Protein AF-X0VSD1-F1 (afdb_monomer_lite)

Secondary structure (DSSP, 8-state):
-PPP---EEEEETS-HHHHHHHHHHHHTTS-SEEEE-TTSTTHHHHHHHHHHTT--EEEEEE--SS-HHHHHHHHHTT-S-HHHHHHHHHHHHHHHHHTTPEEEEEEEGGGGGGSHHHHHHHHHHHHHHT---B--------TTHHHH-HHHHHHHHHHHHHTT-

Sequence (165 aa):
MSKKLIITADDYGLSEDANKSILECYLRGAVTDISLLAWGDAFEHAVRMAKENGINKIGVHLAVGGDYKSFFLKYFTGFVNTNELYADFKKQIYKVKKAGFKITHLDSHQHVHMVPGIFRMVVELMKEEGIKYVRFPLERLNFSEKLLNPIGWLRNILLSLTCRA

pLDDT: mean 89.02, std 13.44, range [42.16, 98.75]

Foldseek 3Di:
DDDDDAFEDEDCQQDLVSVVVRVVCCVVVVGVAYEQELPHPRNVVNLVVCVVVVNQEHAHAAEDDDDPLVVLVCVVVVNDDVVVSLVRSLVSVVSCVVSRHDYAEYAYDVRPCLQVVNVVSVVVSCVVVVHDYYDQDDDDQDPVCCVVPVSNNVVVVRSVVSVPD

Structure (mmCIF, N/CA/C/O backbone):
data_AF-X0VSD1-F1
#
_entry.id   AF-X0VSD1-F1
#
loop_
_atom_site.group_PDB
_atom_site.id
_atom_site.type_symbol
_atom_site.label_atom_id
_atom_site.label_alt_id
_atom_site.label_comp_id
_atom_site.label_asym_id
_atom_site.label_entity_id
_atom_site.label_seq_id
_atom_site.pdbx_PDB_ins_code
_atom_site.Cartn_x
_atom_site.Cartn_y
_atom_site.Cartn_z
_atom_site.occupancy
_atom_site.B_iso_or_equiv
_atom_site.auth_seq_id
_atom_site.auth_comp_id
_atom_site.auth_asym_id
_atom_site.auth_atom_id
_atom_site.pdbx_PDB_model_num
ATOM 1 N N . MET A 1 1 ? 8.032 -6.316 28.426 1.00 69.56 1 MET A N 1
ATOM 2 C CA . MET A 1 1 ? 7.337 -5.696 27.273 1.00 69.56 1 MET A CA 1
ATOM 3 C C . MET A 1 1 ? 6.337 -6.691 26.704 1.00 69.56 1 MET A C 1
ATOM 5 O O . MET A 1 1 ? 6.712 -7.847 26.543 1.00 69.56 1 MET A O 1
ATOM 9 N N . SER A 1 2 ? 5.095 -6.283 26.422 1.00 87.00 2 SER A N 1
ATOM 10 C CA . SER A 1 2 ? 4.149 -7.140 25.693 1.00 87.00 2 SER A CA 1
ATOM 11 C C . SER A 1 2 ? 4.535 -7.195 24.213 1.00 87.00 2 SER A C 1
ATOM 13 O O . SER A 1 2 ? 4.917 -6.182 23.623 1.00 87.00 2 SER A O 1
ATOM 15 N N . LYS A 1 3 ? 4.480 -8.386 23.611 1.00 89.25 3 LYS A N 1
ATOM 16 C CA . LYS A 1 3 ? 4.668 -8.541 22.165 1.00 89.25 3 LYS A CA 1
ATOM 17 C C . LYS A 1 3 ? 3.396 -8.070 21.458 1.00 89.25 3 LYS A C 1
ATOM 19 O O . LYS A 1 3 ? 2.300 -8.422 21.885 1.00 89.25 3 LYS A O 1
ATOM 24 N N . LYS A 1 4 ? 3.543 -7.278 20.396 1.00 91.75 4 LYS A N 1
ATOM 25 C CA . LYS A 1 4 ? 2.439 -6.869 19.516 1.00 91.75 4 LYS A CA 1
ATOM 26 C C . LYS A 1 4 ? 2.520 -7.677 18.227 1.00 91.75 4 LYS A C 1
ATOM 28 O O . LYS A 1 4 ? 3.604 -7.792 17.662 1.00 91.75 4 LYS A O 1
ATOM 33 N N . LEU A 1 5 ? 1.390 -8.215 17.785 1.00 93.25 5 LEU A N 1
ATOM 34 C CA . LEU A 1 5 ? 1.246 -8.886 16.497 1.00 93.25 5 LEU A CA 1
ATOM 35 C C . LEU A 1 5 ? 0.331 -8.032 15.621 1.00 93.25 5 LEU A C 1
ATOM 37 O O . LEU A 1 5 ? -0.748 -7.650 16.067 1.00 93.25 5 LEU A O 1
ATOM 41 N N . ILE A 1 6 ? 0.784 -7.727 14.407 1.00 94.62 6 ILE A N 1
ATOM 42 C CA . ILE A 1 6 ? -0.028 -7.104 13.363 1.00 94.62 6 ILE A CA 1
ATOM 43 C C . ILE A 1 6 ? -0.152 -8.139 12.250 1.00 94.62 6 ILE A C 1
ATOM 45 O O . ILE A 1 6 ? 0.860 -8.615 11.738 1.00 94.62 6 ILE A O 1
ATOM 49 N N . ILE A 1 7 ? -1.382 -8.508 11.920 1.00 96.81 7 ILE A N 1
ATOM 50 C CA . ILE A 1 7 ? -1.726 -9.372 10.796 1.00 96.81 7 ILE A CA 1
ATOM 51 C C . ILE A 1 7 ? -2.385 -8.474 9.757 1.00 96.81 7 ILE A C 1
ATOM 53 O O . ILE A 1 7 ? -3.446 -7.915 10.028 1.00 96.81 7 ILE A O 1
ATOM 57 N N . THR A 1 8 ? -1.756 -8.319 8.600 1.00 96.94 8 THR A N 1
ATOM 58 C CA . THR A 1 8 ? -2.257 -7.443 7.540 1.00 96.94 8 THR A CA 1
ATOM 59 C C . THR A 1 8 ? -2.754 -8.273 6.367 1.00 96.94 8 THR A C 1
ATOM 61 O O . THR A 1 8 ? -2.058 -9.195 5.942 1.00 96.94 8 THR A O 1
ATOM 64 N N . ALA A 1 9 ? -3.936 -7.946 5.845 1.00 97.88 9 ALA A N 1
ATOM 65 C CA . ALA A 1 9 ? -4.373 -8.449 4.547 1.00 97.88 9 ALA A CA 1
ATOM 66 C C . ALA A 1 9 ? -3.987 -7.466 3.432 1.00 97.88 9 ALA A C 1
ATOM 68 O O . ALA A 1 9 ? -4.317 -6.277 3.492 1.00 97.88 9 ALA A O 1
ATOM 69 N N . ASP A 1 10 ? -3.284 -7.988 2.432 1.00 97.38 10 ASP A N 1
ATOM 70 C CA . ASP A 1 10 ? -2.808 -7.246 1.266 1.00 97.38 10 ASP A CA 1
ATOM 71 C C . ASP A 1 10 ? -3.886 -7.242 0.160 1.00 97.38 10 ASP A C 1
ATOM 73 O O . ASP A 1 10 ? -4.898 -7.935 0.264 1.00 97.38 10 ASP A O 1
ATOM 77 N N . ASP A 1 11 ? -3.676 -6.455 -0.898 1.00 97.44 11 ASP A N 1
ATOM 78 C CA . ASP A 1 11 ? -4.546 -6.389 -2.085 1.00 97.44 11 ASP A CA 1
ATOM 79 C C . ASP A 1 11 ? -6.008 -5.939 -1.840 1.00 97.44 11 ASP A C 1
ATOM 81 O O . ASP A 1 11 ? -6.874 -6.105 -2.706 1.00 9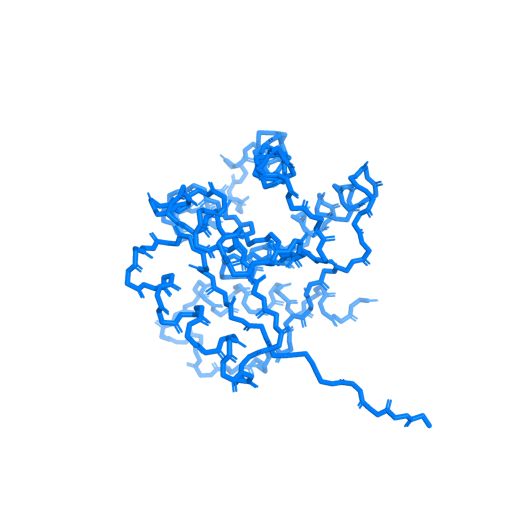7.44 11 ASP A O 1
ATOM 85 N N . TYR A 1 12 ? -6.305 -5.281 -0.711 1.00 98.50 12 TYR A N 1
ATOM 86 C CA . TYR A 1 12 ? -7.594 -4.605 -0.534 1.00 98.50 12 TYR A CA 1
ATOM 87 C C . TYR A 1 12 ? -7.728 -3.518 -1.607 1.00 98.50 12 TYR A C 1
ATOM 89 O O . TYR A 1 12 ? -6.865 -2.664 -1.734 1.00 98.50 12 TYR A O 1
ATOM 97 N N . GLY A 1 13 ? -8.780 -3.543 -2.415 1.00 98.25 13 GLY A N 1
ATOM 98 C CA . GLY A 1 13 ? -8.962 -2.696 -3.597 1.00 98.25 13 GLY A CA 1
ATOM 99 C C . GLY A 1 13 ? -8.768 -3.422 -4.929 1.00 98.25 13 GLY A C 1
ATOM 100 O O . GLY A 1 13 ? -9.164 -2.869 -5.950 1.00 98.25 13 GLY A O 1
ATOM 101 N N . LEU A 1 14 ? -8.221 -4.644 -4.947 1.00 97.31 14 LEU A N 1
ATOM 102 C CA . LEU A 1 14 ? -7.970 -5.401 -6.181 1.00 97.31 14 LEU A CA 1
ATOM 103 C C . LEU A 1 14 ? -9.260 -5.768 -6.929 1.00 97.31 14 LEU A C 1
ATOM 105 O O . LEU A 1 14 ? -9.393 -5.460 -8.108 1.00 97.31 14 LEU A O 1
ATOM 109 N N . SER A 1 15 ? -10.213 -6.402 -6.247 1.00 98.31 15 SER A N 1
ATOM 110 C CA . SER A 1 15 ? -11.514 -6.797 -6.799 1.00 98.31 15 SER A CA 1
ATOM 111 C C . SER A 1 15 ? -12.606 -6.675 -5.738 1.00 98.31 15 SER A C 1
ATOM 113 O O . SER A 1 15 ? -12.319 -6.632 -4.540 1.00 98.31 15 SER A O 1
ATOM 115 N N . GLU A 1 16 ? -13.875 -6.609 -6.145 1.00 98.62 16 GLU A N 1
ATOM 116 C CA . GLU A 1 16 ? -14.963 -6.486 -5.170 1.00 98.62 16 GLU A CA 1
ATOM 117 C C . GLU A 1 16 ? -15.056 -7.697 -4.240 1.00 98.62 16 GLU A C 1
ATOM 119 O O . GLU A 1 16 ? -15.319 -7.533 -3.049 1.00 98.62 16 GLU A O 1
ATOM 124 N N . ASP A 1 17 ? -14.797 -8.895 -4.760 1.00 98.50 17 ASP A N 1
ATOM 125 C CA . ASP A 1 17 ? -14.820 -10.123 -3.968 1.00 98.50 17 ASP A CA 1
ATOM 126 C C . ASP A 1 17 ? -13.654 -10.173 -2.979 1.00 98.50 17 ASP A C 1
ATOM 128 O O . ASP A 1 17 ? -13.869 -10.469 -1.804 1.00 98.50 17 ASP A O 1
ATOM 132 N N . ALA A 1 18 ? -12.448 -9.772 -3.406 1.00 98.19 18 ALA A N 1
ATOM 133 C CA . ALA A 1 18 ? -11.314 -9.624 -2.497 1.00 98.19 18 ALA A CA 1
ATOM 134 C C . ALA A 1 18 ? -11.630 -8.616 -1.383 1.00 98.19 18 ALA A C 1
ATOM 136 O O . ALA A 1 18 ? -11.389 -8.904 -0.212 1.00 98.19 18 ALA A O 1
ATOM 137 N N . ASN A 1 19 ? -12.245 -7.474 -1.715 1.00 98.75 19 ASN A N 1
ATOM 138 C CA . ASN A 1 19 ? -12.631 -6.472 -0.721 1.00 98.75 19 ASN A CA 1
ATOM 139 C C . ASN A 1 19 ? -13.603 -7.040 0.312 1.00 98.75 19 ASN A C 1
ATOM 141 O O . ASN A 1 19 ? -13.386 -6.862 1.509 1.00 98.75 19 ASN A O 1
ATOM 145 N N . LYS A 1 20 ? -14.654 -7.736 -0.140 1.00 98.75 20 LYS A N 1
ATOM 146 C CA . LYS A 1 20 ? -15.645 -8.359 0.749 1.00 98.75 20 LYS A CA 1
ATOM 147 C C . LYS A 1 20 ? -14.968 -9.341 1.700 1.00 98.75 20 LYS A C 1
ATOM 149 O O . LYS A 1 20 ? -15.151 -9.233 2.907 1.00 98.75 20 LYS A O 1
ATOM 154 N N . SER A 1 21 ? -14.141 -10.248 1.180 1.00 98.44 21 SER A N 1
ATOM 155 C CA . SER A 1 21 ? -13.461 -11.259 1.996 1.00 98.44 21 SER A CA 1
ATOM 156 C C . SER A 1 21 ? -12.447 -10.661 2.972 1.00 98.44 21 SER A C 1
ATOM 158 O O . SER A 1 21 ? -12.411 -11.054 4.136 1.00 98.44 21 SER A O 1
ATOM 160 N N . ILE A 1 22 ? -11.635 -9.699 2.531 1.00 98.69 22 ILE A N 1
ATOM 161 C CA . ILE A 1 22 ? -10.651 -9.032 3.391 1.00 98.69 22 ILE A CA 1
ATOM 162 C C . ILE A 1 22 ? -11.352 -8.256 4.505 1.00 98.69 22 ILE A C 1
ATOM 164 O O . ILE A 1 22 ? -10.951 -8.353 5.666 1.00 98.69 22 ILE A O 1
ATOM 168 N N . LEU A 1 23 ? -12.412 -7.517 4.172 1.00 98.50 23 LEU A N 1
ATOM 169 C CA . LEU A 1 23 ? -13.151 -6.750 5.164 1.00 98.50 23 LEU A CA 1
ATOM 170 C C . LEU A 1 23 ? -13.861 -7.663 6.165 1.00 98.50 23 LEU A C 1
ATOM 172 O O . LEU A 1 23 ? -13.792 -7.402 7.360 1.00 98.50 23 LEU A O 1
ATOM 176 N N . GLU A 1 24 ? -14.466 -8.760 5.710 1.00 98.50 24 GLU A N 1
ATOM 177 C CA . GLU A 1 24 ? -15.042 -9.790 6.582 1.00 98.50 24 GLU A CA 1
ATOM 178 C C . GLU A 1 24 ? -13.997 -10.305 7.590 1.00 98.50 24 GLU A C 1
ATOM 180 O O . GLU A 1 24 ? -14.246 -10.338 8.797 1.00 98.50 24 GLU A O 1
ATOM 185 N N . CYS A 1 25 ? -12.794 -10.650 7.116 1.00 98.44 25 CYS A N 1
ATOM 186 C CA . CYS A 1 25 ? -11.685 -11.088 7.966 1.00 98.44 25 CYS A CA 1
ATOM 187 C C . CYS A 1 25 ? -11.246 -10.009 8.965 1.00 98.44 25 CYS A C 1
ATOM 189 O O . CYS A 1 25 ? -10.954 -10.332 10.119 1.00 98.44 25 CYS A O 1
ATOM 191 N N . TYR A 1 26 ? -11.201 -8.743 8.542 1.00 98.38 26 TYR A N 1
ATOM 192 C CA . TYR A 1 26 ? -10.841 -7.613 9.399 1.00 98.38 26 TYR A CA 1
ATOM 193 C C . TYR A 1 26 ? -11.886 -7.388 10.498 1.00 98.38 26 TYR A C 1
ATOM 195 O O . TYR A 1 26 ? -11.546 -7.319 11.677 1.00 98.38 26 TYR A O 1
ATOM 203 N N . LEU A 1 27 ? -13.171 -7.354 10.134 1.00 97.75 27 LEU A N 1
ATOM 204 C CA . LEU A 1 27 ? -14.280 -7.142 11.069 1.00 97.75 27 LEU A CA 1
ATOM 205 C C . LEU A 1 27 ? -14.423 -8.287 12.077 1.00 97.75 27 LEU A C 1
ATOM 207 O O . LEU A 1 27 ? -14.792 -8.056 13.227 1.00 97.75 27 LEU A O 1
ATOM 211 N N . ARG A 1 28 ? -14.085 -9.518 11.676 1.00 98.00 28 ARG A N 1
ATOM 212 C CA . ARG A 1 28 ? -14.041 -10.689 12.568 1.00 98.00 28 ARG A CA 1
ATOM 213 C C . ARG A 1 28 ? -12.756 -10.784 13.399 1.00 98.00 28 ARG A C 1
ATOM 215 O O . ARG A 1 28 ? -12.636 -11.698 14.211 1.00 98.00 28 ARG A O 1
ATOM 222 N N . GLY A 1 29 ? -11.795 -9.881 13.199 1.00 97.19 29 GLY A N 1
ATOM 223 C CA . GLY A 1 29 ? -10.525 -9.855 13.928 1.00 97.19 29 GLY A CA 1
ATOM 224 C C . GLY A 1 29 ? -9.526 -10.948 13.531 1.00 97.19 29 GLY A C 1
ATOM 225 O O . GLY A 1 29 ? -8.555 -11.166 14.253 1.00 97.19 29 GLY A O 1
ATOM 226 N N . ALA A 1 30 ? -9.738 -11.635 12.403 1.00 97.69 30 ALA A N 1
ATOM 227 C CA . ALA A 1 30 ? -8.779 -12.605 11.867 1.00 97.69 30 ALA A CA 1
ATOM 228 C C . ALA A 1 30 ? -7.522 -11.913 11.311 1.00 97.69 30 ALA A C 1
ATOM 230 O O . ALA A 1 30 ? -6.419 -12.454 11.396 1.00 97.69 30 ALA A O 1
ATOM 231 N N . VAL A 1 31 ? -7.691 -10.697 10.783 1.00 97.88 31 VAL A N 1
ATOM 232 C CA . VAL A 1 31 ? -6.603 -9.759 10.485 1.00 97.88 31 VAL A CA 1
ATOM 233 C C . VAL A 1 31 ? -6.801 -8.480 11.295 1.00 97.88 31 VAL A C 1
ATOM 235 O O . VAL A 1 31 ? -7.919 -8.131 11.659 1.00 97.88 31 VAL A O 1
ATOM 238 N N . THR A 1 32 ? -5.710 -7.790 11.609 1.00 96.69 32 THR A N 1
ATOM 239 C CA . THR A 1 32 ? -5.706 -6.594 12.466 1.00 96.69 32 THR A CA 1
ATOM 240 C C . THR A 1 32 ? -5.439 -5.301 11.697 1.00 96.69 32 THR A C 1
ATOM 242 O O . THR A 1 32 ? -5.590 -4.220 12.259 1.00 96.69 32 THR A O 1
ATOM 245 N N . ASP A 1 33 ? -4.982 -5.400 10.447 1.00 97.75 33 ASP A N 1
ATOM 246 C CA . ASP A 1 33 ? -4.741 -4.269 9.548 1.00 97.75 33 ASP A CA 1
ATOM 247 C C . ASP A 1 33 ? -5.019 -4.672 8.089 1.00 97.75 33 ASP A C 1
ATOM 249 O O . ASP A 1 33 ? -5.143 -5.859 7.772 1.00 97.75 33 ASP A O 1
ATOM 253 N N . ILE A 1 34 ? -5.125 -3.685 7.202 1.00 98.25 34 ILE A N 1
ATOM 254 C CA . ILE A 1 34 ? -5.361 -3.886 5.765 1.00 98.25 34 ILE A CA 1
ATOM 255 C C . ILE A 1 34 ? -4.542 -2.891 4.935 1.00 98.25 34 ILE A C 1
ATOM 257 O O . ILE A 1 34 ? -4.393 -1.730 5.330 1.00 98.25 34 ILE A O 1
ATOM 261 N N . SER A 1 35 ? -4.049 -3.325 3.774 1.00 98.44 35 SER A N 1
ATOM 262 C CA . SER A 1 35 ? -3.286 -2.483 2.840 1.00 98.44 35 SER A CA 1
ATOM 263 C C . SER A 1 35 ? -4.066 -2.249 1.548 1.00 98.44 35 SER A C 1
ATOM 265 O O . SER A 1 35 ? -4.396 -3.189 0.828 1.00 98.44 35 SER A O 1
ATOM 267 N N . LEU A 1 36 ? -4.368 -0.979 1.260 1.00 98.69 36 LEU A N 1
ATOM 268 C CA . LEU A 1 36 ? -5.186 -0.550 0.127 1.00 98.69 36 LEU A CA 1
ATOM 269 C C . LEU A 1 36 ? -4.336 -0.346 -1.132 1.00 98.69 36 LEU A C 1
ATOM 271 O O . LEU A 1 36 ? -3.423 0.483 -1.163 1.00 98.69 36 LEU A O 1
ATOM 275 N N . LEU A 1 37 ? -4.692 -1.065 -2.189 1.00 98.00 37 LEU A N 1
ATOM 276 C CA . LEU A 1 37 ? -4.149 -0.977 -3.533 1.00 98.00 37 LEU A CA 1
ATOM 277 C C . LEU A 1 37 ? -4.816 0.184 -4.283 1.00 98.00 37 LEU A C 1
ATOM 279 O O . LEU A 1 37 ? -5.934 0.071 -4.785 1.00 98.00 37 LEU A O 1
ATOM 283 N N . ALA A 1 38 ? -4.116 1.317 -4.384 1.00 97.56 38 ALA A N 1
ATOM 284 C CA . ALA A 1 38 ? -4.640 2.548 -4.994 1.00 97.56 38 ALA A CA 1
ATOM 285 C C . ALA A 1 38 ? -5.070 2.382 -6.465 1.00 97.56 38 ALA A C 1
ATOM 287 O O . ALA A 1 38 ? -5.894 3.144 -6.984 1.00 97.56 38 ALA A O 1
ATOM 288 N N . TRP A 1 39 ? -4.474 1.409 -7.142 1.00 94.38 39 TRP A N 1
ATOM 289 C CA . TRP A 1 39 ? -4.664 1.109 -8.557 1.00 94.38 39 TRP A CA 1
ATOM 290 C C . TRP A 1 39 ? -5.546 -0.098 -8.836 1.00 94.38 39 TRP A C 1
ATOM 292 O O . TRP A 1 39 ? -5.752 -0.417 -10.000 1.00 94.38 39 TRP A O 1
ATOM 302 N N . GLY A 1 40 ? -6.060 -0.758 -7.802 1.00 94.81 40 GLY A N 1
ATOM 303 C CA . GLY A 1 40 ? -6.946 -1.891 -8.007 1.00 94.81 40 GLY A CA 1
ATOM 304 C C . GLY A 1 40 ? -8.270 -1.460 -8.641 1.00 94.81 40 GLY A C 1
ATOM 305 O O . GLY A 1 40 ? -8.777 -0.364 -8.367 1.00 94.81 40 GLY A O 1
ATOM 306 N N . ASP A 1 41 ? -8.835 -2.335 -9.472 1.00 97.25 41 ASP A N 1
ATOM 307 C CA . ASP A 1 41 ? -10.075 -2.077 -10.215 1.00 97.25 41 ASP A CA 1
ATOM 308 C C . ASP A 1 41 ? -11.258 -1.791 -9.277 1.00 97.25 41 ASP A C 1
ATOM 310 O O . ASP A 1 41 ? -12.169 -1.031 -9.607 1.00 97.25 41 ASP A O 1
ATOM 314 N N . ALA A 1 42 ? -11.215 -2.337 -8.060 1.00 98.38 42 ALA A N 1
ATOM 315 C CA . ALA A 1 42 ? -12.225 -2.151 -7.028 1.00 98.38 42 ALA A CA 1
ATOM 316 C C . ALA A 1 42 ? -11.822 -1.131 -5.946 1.00 98.38 42 ALA A C 1
ATOM 318 O O . ALA A 1 42 ? -12.349 -1.186 -4.830 1.00 98.38 42 ALA A O 1
ATOM 319 N N . PHE A 1 43 ? -10.919 -0.187 -6.239 1.00 98.69 43 PHE A N 1
ATOM 320 C CA . PHE A 1 43 ? -10.495 0.846 -5.283 1.00 98.69 43 PHE A CA 1
ATOM 321 C C . PHE A 1 43 ? -11.681 1.636 -4.704 1.00 98.69 43 PHE A C 1
ATOM 323 O O . PHE A 1 43 ? -11.806 1.768 -3.489 1.00 98.69 43 PHE A O 1
ATOM 330 N N . GLU A 1 44 ? -12.589 2.129 -5.551 1.00 98.69 44 GLU A N 1
ATOM 331 C CA . GLU A 1 44 ? -13.737 2.925 -5.086 1.00 98.69 44 GLU A CA 1
ATOM 332 C C . GLU A 1 44 ? -14.700 2.090 -4.230 1.00 98.69 44 GLU A C 1
ATOM 334 O O . GLU A 1 44 ? -15.232 2.570 -3.228 1.00 98.69 44 GLU A O 1
ATOM 339 N N . HIS A 1 45 ? -14.885 0.815 -4.581 1.00 98.75 45 HIS A N 1
ATOM 340 C CA . HIS A 1 45 ? -15.656 -0.129 -3.776 1.00 98.75 45 HIS A CA 1
ATOM 341 C C . HIS A 1 45 ? -15.003 -0.347 -2.397 1.00 98.75 45 HIS A C 1
ATOM 343 O O . HIS A 1 45 ? -15.683 -0.238 -1.379 1.00 98.75 45 HIS A O 1
ATOM 349 N N . ALA A 1 46 ? -13.680 -0.548 -2.343 1.00 98.75 46 ALA A N 1
ATOM 350 C CA . ALA A 1 46 ? -12.917 -0.671 -1.095 1.00 98.75 46 ALA A CA 1
ATOM 351 C C . ALA A 1 46 ? -13.051 0.569 -0.198 1.00 98.75 46 ALA A C 1
ATOM 353 O O . ALA A 1 46 ? -13.250 0.442 1.013 1.00 98.75 46 ALA A O 1
ATOM 354 N N . VAL A 1 47 ? -12.967 1.767 -0.789 1.00 98.75 47 VAL A N 1
ATOM 355 C CA . VAL A 1 47 ? -13.102 3.044 -0.073 1.00 98.75 47 VAL A CA 1
ATOM 356 C C . VAL A 1 47 ? -14.486 3.166 0.564 1.00 98.75 47 VAL A C 1
ATOM 358 O O . VAL A 1 47 ? -14.574 3.523 1.741 1.00 98.75 47 VAL A O 1
ATOM 361 N N . ARG A 1 48 ? -15.558 2.870 -0.188 1.00 98.75 48 ARG A N 1
ATOM 362 C CA . ARG A 1 48 ? -16.937 2.912 0.330 1.00 98.75 48 ARG A CA 1
ATOM 363 C C . ARG A 1 48 ? -17.116 1.955 1.502 1.00 98.75 48 ARG A C 1
ATOM 365 O O . ARG A 1 48 ? -17.461 2.409 2.590 1.00 98.75 48 ARG A O 1
ATOM 372 N N . MET A 1 49 ? -16.777 0.678 1.316 1.00 98.62 49 MET A N 1
ATOM 373 C CA . MET A 1 49 ? -16.952 -0.334 2.359 1.00 98.62 49 MET A CA 1
ATOM 374 C C . MET A 1 49 ? -16.156 -0.010 3.631 1.00 98.62 49 MET A C 1
ATOM 376 O O . MET A 1 49 ? -16.662 -0.169 4.742 1.00 98.62 49 MET A O 1
ATOM 380 N N . ALA A 1 50 ? -14.920 0.480 3.488 1.00 98.50 50 ALA A N 1
ATOM 381 C CA . ALA A 1 50 ? -14.096 0.864 4.632 1.00 98.50 50 ALA A CA 1
ATOM 382 C C . ALA A 1 50 ? -14.742 2.011 5.428 1.00 98.50 50 ALA A C 1
ATOM 384 O O . ALA A 1 50 ? -14.813 1.947 6.655 1.00 98.50 50 ALA A O 1
ATOM 385 N N . LYS A 1 51 ? -15.274 3.031 4.742 1.00 98.31 51 LYS A N 1
ATOM 386 C CA . LYS A 1 51 ? -15.960 4.162 5.386 1.00 98.31 51 LYS A CA 1
ATOM 387 C C . LYS A 1 51 ? -17.261 3.755 6.068 1.00 98.31 51 LYS A C 1
ATOM 389 O O . LYS A 1 51 ? -17.498 4.180 7.195 1.00 98.31 51 LYS A O 1
ATOM 394 N N . GLU A 1 52 ? -18.072 2.929 5.412 1.00 98.44 52 GLU A N 1
ATOM 395 C CA . GLU A 1 52 ? -19.328 2.399 5.965 1.00 98.44 52 GLU A CA 1
ATOM 396 C C . GLU A 1 52 ? -19.099 1.610 7.260 1.00 98.44 52 GLU A C 1
ATOM 398 O O . GLU A 1 52 ? -19.949 1.611 8.145 1.00 98.44 52 GLU A O 1
ATOM 403 N N . ASN A 1 53 ? -17.915 1.011 7.410 1.00 98.19 53 ASN A N 1
ATOM 404 C CA . ASN A 1 53 ? -17.510 0.264 8.598 1.00 98.19 53 ASN A CA 1
ATOM 405 C C . ASN A 1 53 ? -16.606 1.067 9.555 1.00 98.19 53 ASN A C 1
ATOM 407 O O . ASN A 1 53 ? -15.953 0.496 10.427 1.00 98.19 53 ASN A O 1
ATOM 411 N N . GLY A 1 54 ? -16.540 2.395 9.406 1.00 97.81 54 GLY A N 1
ATOM 412 C CA . GLY A 1 54 ? -15.812 3.278 10.325 1.00 97.81 54 GLY A CA 1
ATOM 413 C C . GLY A 1 54 ? -14.283 3.153 10.280 1.00 97.81 54 GLY A C 1
ATOM 414 O O . GLY A 1 54 ? -13.595 3.676 11.161 1.00 97.81 54 GLY A O 1
ATOM 415 N N . ILE A 1 55 ? -13.724 2.495 9.262 1.00 98.06 55 ILE A N 1
ATOM 416 C CA . ILE A 1 55 ? -12.278 2.364 9.079 1.00 98.06 55 ILE A CA 1
ATOM 417 C C . ILE A 1 55 ? -11.729 3.695 8.563 1.00 98.06 55 ILE A C 1
ATOM 419 O O . ILE A 1 55 ? -12.104 4.180 7.499 1.00 98.06 55 ILE A O 1
ATOM 423 N N . ASN A 1 56 ? -10.806 4.293 9.318 1.00 97.19 56 ASN A N 1
ATOM 424 C CA . ASN A 1 56 ? -10.165 5.570 8.977 1.00 97.19 56 ASN A CA 1
ATOM 425 C C . ASN A 1 56 ? -8.630 5.490 8.907 1.00 97.19 56 ASN A C 1
ATOM 427 O O . ASN A 1 56 ? -7.964 6.498 8.658 1.00 97.19 56 ASN A O 1
ATOM 431 N N . LYS A 1 57 ? -8.071 4.297 9.126 1.00 97.94 57 LYS A N 1
ATOM 432 C CA . LYS A 1 57 ? -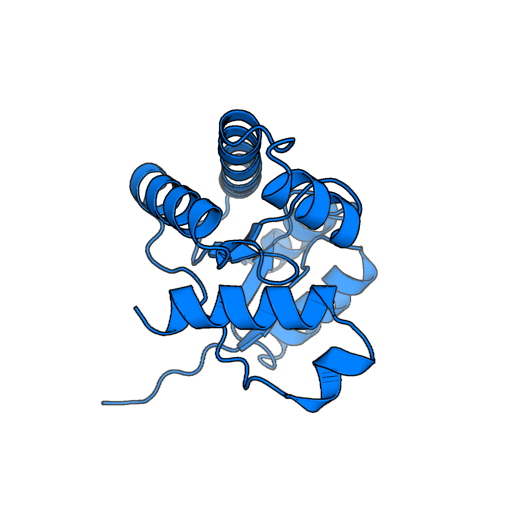6.639 3.993 9.117 1.00 97.94 57 LYS A CA 1
ATOM 433 C C . LYS A 1 57 ? -6.394 2.775 8.237 1.00 97.94 57 LYS A C 1
ATOM 435 O O . LYS A 1 57 ? -7.096 1.787 8.404 1.00 97.94 57 LYS A O 1
ATOM 440 N N . ILE A 1 58 ? -5.437 2.870 7.319 1.00 98.31 58 ILE A N 1
ATOM 441 C CA . ILE A 1 58 ? -5.182 1.849 6.292 1.00 98.31 58 ILE A CA 1
ATOM 442 C C . ILE A 1 58 ? -3.715 1.935 5.837 1.00 98.31 58 ILE A C 1
ATOM 444 O O . ILE A 1 58 ? -3.132 3.025 5.843 1.00 98.31 58 ILE A O 1
ATOM 448 N N . GLY A 1 59 ? -3.110 0.815 5.447 1.00 98.50 59 GLY A N 1
ATOM 449 C CA . GLY A 1 59 ? -1.816 0.788 4.757 1.00 98.50 59 GLY A CA 1
ATOM 450 C C . GLY A 1 59 ? -1.946 1.151 3.276 1.00 98.50 59 GLY A C 1
ATOM 451 O O . GLY A 1 59 ? -3.026 1.045 2.703 1.00 98.50 59 GLY A O 1
ATOM 452 N N . VAL A 1 60 ? -0.862 1.566 2.622 1.00 98.69 60 VAL A N 1
ATOM 453 C CA . VAL A 1 60 ? -0.841 1.698 1.153 1.00 98.69 60 VAL A CA 1
ATOM 454 C C . VAL A 1 60 ? -0.056 0.541 0.559 1.00 98.69 60 VAL A C 1
ATOM 456 O O . VAL A 1 60 ? 1.147 0.437 0.803 1.00 98.69 60 VAL A O 1
ATOM 459 N N . HIS A 1 61 ? -0.742 -0.262 -0.256 1.00 98.31 61 HIS A N 1
ATOM 460 C CA . HIS A 1 61 ? -0.145 -1.341 -1.032 1.00 98.31 61 HIS A CA 1
ATOM 461 C C . HIS A 1 61 ? 0.342 -0.794 -2.368 1.00 98.31 61 HIS A C 1
ATOM 463 O O . HIS A 1 61 ? -0.413 -0.728 -3.337 1.00 98.31 61 HIS A O 1
ATOM 469 N N . LEU A 1 62 ? 1.591 -0.325 -2.407 1.00 97.81 62 LEU A N 1
ATOM 470 C CA . LEU A 1 62 ? 2.180 0.227 -3.626 1.00 97.81 62 LEU A CA 1
ATOM 471 C C . LEU A 1 62 ? 2.247 -0.844 -4.718 1.00 97.81 62 LEU A C 1
ATOM 473 O O . LEU A 1 62 ? 2.568 -2.000 -4.451 1.00 97.81 62 LEU A O 1
ATOM 477 N N . ALA A 1 63 ? 2.007 -0.461 -5.963 1.00 95.19 63 ALA A N 1
ATOM 478 C CA . ALA A 1 63 ? 2.144 -1.361 -7.101 1.00 95.19 63 ALA A CA 1
ATOM 479 C C . ALA A 1 63 ? 2.905 -0.704 -8.245 1.00 95.19 63 ALA A C 1
ATOM 481 O O . ALA A 1 63 ? 2.995 0.516 -8.339 1.00 95.19 63 ALA A O 1
ATOM 482 N N . VAL A 1 64 ? 3.462 -1.537 -9.118 1.00 93.00 64 VAL A N 1
ATOM 483 C CA . VAL A 1 64 ? 4.118 -1.105 -10.353 1.00 93.00 64 VAL A CA 1
ATOM 484 C C . VAL A 1 64 ? 3.258 -1.489 -11.545 1.00 93.00 64 VAL A C 1
ATOM 486 O O . VAL A 1 64 ? 2.521 -2.470 -11.497 1.00 93.00 64 VAL A O 1
ATOM 489 N N . GLY A 1 65 ? 3.332 -0.699 -12.613 1.00 85.44 65 GLY A N 1
ATOM 490 C CA . GLY A 1 65 ? 2.540 -0.942 -13.812 1.00 85.44 65 GLY A CA 1
ATOM 491 C C . GLY A 1 65 ? 3.031 -2.153 -14.609 1.00 85.44 65 GLY A C 1
ATOM 492 O O . GLY A 1 65 ? 4.234 -2.337 -14.807 1.00 85.44 65 GLY A O 1
ATOM 493 N N . GLY A 1 66 ? 2.079 -2.916 -15.148 1.00 81.88 66 GLY A N 1
ATOM 494 C CA . GLY A 1 66 ? 2.335 -4.054 -16.030 1.00 81.88 66 GLY A CA 1
ATOM 495 C C . GLY A 1 66 ? 2.729 -5.339 -15.300 1.00 81.88 66 GLY A C 1
ATOM 496 O O . GLY A 1 66 ? 2.667 -5.437 -14.079 1.00 81.88 66 GLY A O 1
ATOM 497 N N . ASP A 1 67 ? 3.124 -6.350 -16.077 1.00 82.56 67 ASP A N 1
ATOM 498 C CA . ASP A 1 67 ? 3.597 -7.617 -15.522 1.00 82.56 67 ASP A CA 1
ATOM 499 C C . ASP A 1 67 ? 4.903 -7.431 -14.732 1.00 82.56 67 ASP A C 1
ATOM 501 O O . ASP A 1 67 ? 5.849 -6.773 -15.178 1.00 82.56 67 ASP A O 1
ATOM 505 N N . TYR A 1 68 ? 4.967 -8.083 -13.574 1.00 80.44 68 TYR A N 1
ATOM 506 C CA . TYR A 1 68 ? 6.094 -8.035 -12.651 1.00 80.44 68 TYR A CA 1
ATOM 507 C C . TYR A 1 68 ? 7.425 -8.442 -13.291 1.00 80.44 68 TYR A C 1
ATOM 509 O O . TYR A 1 68 ? 8.448 -7.792 -13.061 1.00 80.44 68 TYR A O 1
ATOM 517 N N . LYS A 1 69 ? 7.447 -9.502 -14.110 1.00 81.50 69 LYS A N 1
ATOM 518 C CA . LYS A 1 69 ? 8.695 -9.966 -14.738 1.00 81.50 69 LYS A CA 1
ATOM 519 C C . LYS A 1 69 ? 9.185 -8.929 -15.741 1.00 81.50 69 LYS A C 1
ATOM 521 O O . LYS A 1 69 ? 10.376 -8.621 -15.765 1.00 81.50 69 LYS A O 1
ATOM 526 N N . SER A 1 70 ? 8.263 -8.355 -16.514 1.00 85.44 70 SER A N 1
ATOM 527 C CA . SER A 1 70 ? 8.550 -7.234 -17.414 1.00 85.44 70 SER A CA 1
ATOM 528 C C . SER A 1 70 ? 9.097 -6.021 -16.652 1.00 85.44 70 SER A C 1
ATOM 530 O O . SER A 1 70 ? 10.104 -5.450 -17.073 1.00 85.44 70 SER A O 1
ATOM 532 N N . PHE A 1 71 ? 8.491 -5.645 -15.519 1.00 87.81 71 PHE A N 1
ATOM 533 C CA . PHE A 1 71 ? 8.985 -4.540 -14.694 1.00 87.81 71 PHE A CA 1
ATOM 534 C C . PHE A 1 71 ? 10.421 -4.786 -14.214 1.00 87.81 71 PHE A C 1
ATOM 536 O O . PHE A 1 71 ? 11.284 -3.935 -14.422 1.00 87.81 71 PHE A O 1
ATOM 543 N N . PHE A 1 72 ? 10.708 -5.958 -13.638 1.00 84.12 72 PHE A N 1
ATOM 544 C CA . PHE A 1 72 ? 12.052 -6.274 -13.142 1.00 84.12 72 PHE A CA 1
ATOM 545 C C . PHE A 1 72 ? 13.094 -6.289 -14.255 1.00 84.12 72 PHE A C 1
ATOM 547 O O . PHE A 1 72 ? 14.187 -5.750 -14.076 1.00 84.12 72 PHE A O 1
ATOM 554 N N . LEU A 1 73 ? 12.756 -6.860 -15.415 1.00 85.12 73 LEU A N 1
ATOM 555 C CA . LEU A 1 73 ? 13.659 -6.871 -16.559 1.00 85.12 73 LEU A CA 1
ATOM 556 C C . LEU A 1 73 ? 14.007 -5.444 -16.986 1.00 85.12 73 LEU A C 1
ATOM 558 O O . LEU A 1 73 ? 15.189 -5.122 -17.090 1.00 85.12 73 LEU A O 1
ATOM 562 N N . LYS A 1 74 ? 13.001 -4.577 -17.162 1.00 86.62 74 LYS A N 1
ATOM 563 C CA . LYS A 1 74 ? 13.197 -3.158 -17.503 1.00 86.62 74 LYS A CA 1
ATOM 564 C C . LYS A 1 74 ? 13.989 -2.416 -16.430 1.00 86.62 74 LYS A C 1
ATOM 566 O O . LYS A 1 74 ? 14.842 -1.601 -16.762 1.00 86.62 74 LYS A O 1
ATOM 571 N N . TYR A 1 75 ? 13.738 -2.708 -15.155 1.00 87.00 75 TYR A N 1
ATOM 572 C CA . TYR A 1 75 ? 14.415 -2.053 -14.041 1.00 87.00 75 TYR A CA 1
ATOM 573 C C . TYR A 1 75 ? 15.920 -2.342 -14.054 1.00 87.00 75 TYR A C 1
ATOM 575 O O . TYR A 1 75 ? 16.721 -1.413 -13.999 1.00 87.00 75 TYR A O 1
ATOM 583 N N . PHE A 1 76 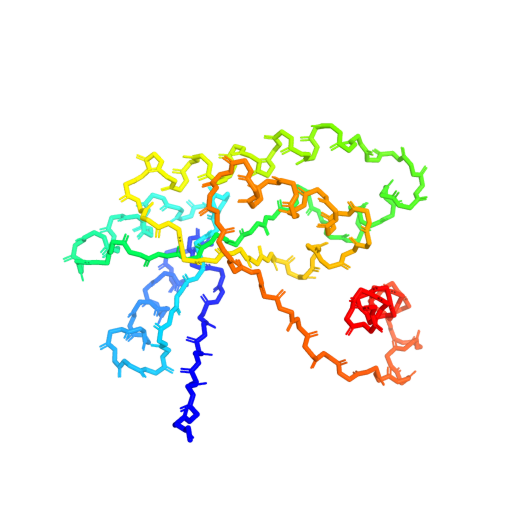? 16.328 -3.607 -14.212 1.00 82.50 76 PHE A N 1
ATOM 584 C CA . PHE A 1 76 ? 17.757 -3.954 -14.271 1.00 82.50 76 PHE A CA 1
ATOM 585 C C . PHE A 1 76 ? 18.448 -3.520 -15.550 1.00 82.50 76 PHE A C 1
ATOM 587 O O . PHE A 1 76 ? 19.647 -3.263 -15.540 1.00 82.50 76 PHE A O 1
ATOM 594 N N . THR A 1 77 ? 17.707 -3.452 -16.649 1.00 87.19 77 THR A N 1
ATOM 595 C CA . THR A 1 77 ? 18.249 -2.999 -17.931 1.00 87.19 77 THR A CA 1
ATOM 596 C C . THR A 1 77 ? 18.269 -1.470 -18.050 1.00 87.19 77 THR A C 1
ATOM 598 O O . THR A 1 77 ? 18.694 -0.954 -19.077 1.00 87.19 77 THR A O 1
ATOM 601 N N . GLY A 1 78 ? 17.858 -0.735 -17.005 1.00 85.50 78 GLY A N 1
ATOM 602 C CA . GLY A 1 78 ? 17.882 0.732 -16.973 1.00 85.50 78 GLY A CA 1
ATOM 603 C C . GLY A 1 78 ? 16.744 1.403 -17.749 1.00 85.50 78 GLY A C 1
ATOM 604 O O . GLY A 1 78 ? 16.753 2.618 -17.913 1.00 85.50 78 GLY A O 1
ATOM 605 N N . PHE A 1 79 ? 15.748 0.639 -18.204 1.00 86.06 79 PHE A N 1
ATOM 606 C CA . PHE A 1 79 ? 14.582 1.140 -18.941 1.00 86.06 79 PHE A CA 1
ATOM 607 C C . PHE A 1 79 ? 13.400 1.525 -18.037 1.00 86.06 79 PHE A C 1
ATOM 609 O O . PHE A 1 79 ? 12.323 1.843 -18.540 1.00 86.06 79 PHE A O 1
ATOM 616 N N . VAL A 1 80 ? 13.562 1.493 -16.710 1.00 86.19 80 VAL A N 1
ATOM 617 C CA . VAL A 1 80 ? 12.597 2.102 -15.783 1.00 86.19 80 VAL A CA 1
ATOM 618 C C . VAL A 1 80 ? 13.061 3.510 -15.447 1.00 86.19 80 VAL A C 1
ATOM 620 O O . VAL A 1 80 ? 14.106 3.697 -14.827 1.00 86.19 80 VAL A O 1
ATOM 623 N N . ASN A 1 81 ? 12.248 4.498 -15.813 1.00 89.62 81 ASN A N 1
ATOM 624 C CA . ASN A 1 81 ? 12.444 5.868 -15.370 1.00 89.62 81 ASN A CA 1
ATOM 625 C C . ASN A 1 81 ? 12.093 5.972 -13.876 1.00 89.62 81 ASN A C 1
ATOM 627 O O . ASN A 1 81 ? 10.929 5.910 -13.480 1.00 89.62 81 ASN A O 1
ATOM 631 N N . THR A 1 82 ? 13.112 6.126 -13.033 1.00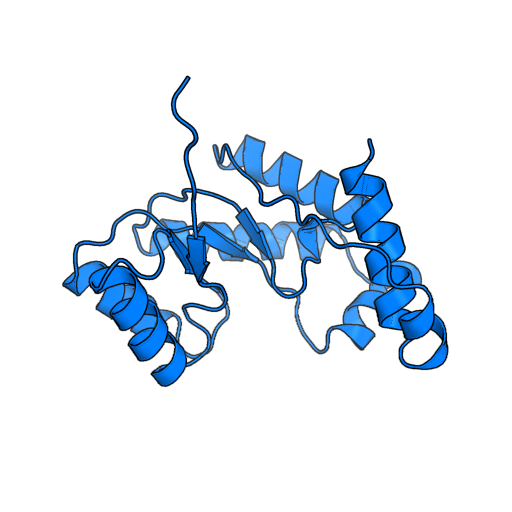 89.75 82 THR A N 1
ATOM 632 C CA . THR A 1 82 ? 12.956 6.187 -11.574 1.00 89.75 82 THR A CA 1
ATOM 633 C C . THR A 1 82 ? 12.179 7.415 -11.110 1.00 89.75 82 THR A C 1
ATOM 635 O O . THR A 1 82 ? 11.477 7.337 -10.108 1.00 89.75 82 THR A O 1
ATOM 638 N N . ASN A 1 83 ? 12.247 8.530 -11.845 1.00 92.75 83 ASN A N 1
ATOM 639 C CA . ASN A 1 83 ? 11.499 9.744 -11.509 1.00 92.75 83 ASN A CA 1
ATOM 640 C C . ASN A 1 83 ? 10.002 9.559 -11.775 1.00 92.75 83 ASN A C 1
ATOM 642 O O . ASN A 1 83 ? 9.171 10.003 -10.985 1.00 92.75 83 ASN A O 1
ATOM 646 N N . GLU A 1 84 ? 9.656 8.870 -12.865 1.00 94.00 84 GLU A N 1
ATOM 647 C CA . GLU A 1 84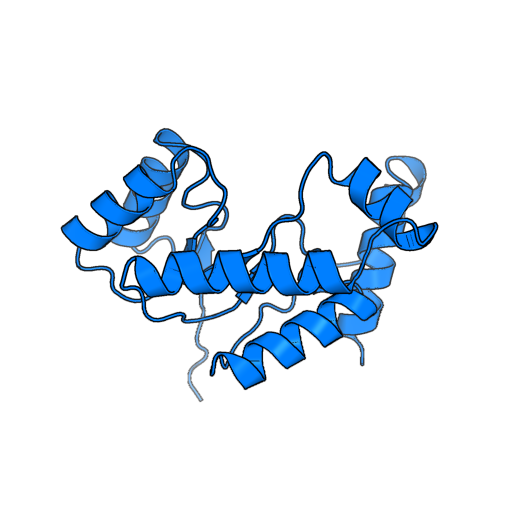 ? 8.268 8.498 -13.146 1.00 94.00 84 GLU A CA 1
ATOM 648 C C . GLU A 1 84 ? 7.744 7.517 -12.101 1.00 94.00 84 GLU A C 1
ATOM 650 O O . GLU A 1 84 ? 6.665 7.747 -11.566 1.00 94.00 84 GLU A O 1
ATOM 655 N N . LEU A 1 85 ? 8.524 6.489 -11.748 1.00 95.06 85 LEU A N 1
ATOM 656 C CA . LEU A 1 85 ? 8.156 5.534 -10.699 1.00 95.06 85 LEU A CA 1
ATOM 657 C C . LEU A 1 85 ? 7.938 6.223 -9.341 1.00 95.06 85 LEU A C 1
ATOM 659 O O . LEU A 1 85 ? 6.963 5.938 -8.651 1.00 95.06 85 LEU A O 1
ATOM 663 N N . TYR A 1 86 ? 8.812 7.163 -8.974 1.00 96.38 86 TYR A N 1
ATOM 664 C CA . TYR A 1 86 ? 8.665 7.965 -7.760 1.00 96.38 86 TYR A CA 1
ATOM 665 C C . TYR A 1 86 ? 7.372 8.788 -7.775 1.00 96.38 86 TYR A C 1
ATOM 667 O O . TYR A 1 86 ? 6.572 8.735 -6.836 1.00 96.38 86 TYR A O 1
ATOM 675 N N . ALA A 1 87 ? 7.147 9.537 -8.860 1.00 96.88 87 ALA A N 1
ATOM 676 C CA . ALA A 1 87 ? 5.942 10.340 -9.038 1.00 96.88 87 ALA A CA 1
ATOM 677 C C . ALA A 1 87 ? 4.679 9.471 -9.011 1.00 96.88 87 ALA A C 1
ATOM 679 O O . ALA A 1 87 ? 3.628 9.902 -8.536 1.00 96.88 87 ALA A O 1
ATOM 680 N N . ASP A 1 88 ? 4.787 8.246 -9.505 1.00 97.00 88 ASP A N 1
ATOM 681 C CA . ASP A 1 88 ? 3.708 7.288 -9.531 1.00 97.00 88 ASP A CA 1
ATOM 682 C C . ASP A 1 88 ? 3.333 6.761 -8.141 1.00 97.00 88 ASP A C 1
ATOM 684 O O . ASP A 1 88 ? 2.181 6.882 -7.715 1.00 97.00 88 ASP A O 1
ATOM 688 N N . PHE A 1 89 ? 4.315 6.303 -7.366 1.00 98.06 89 PHE A N 1
ATOM 689 C CA . PHE A 1 89 ? 4.102 5.923 -5.968 1.00 98.06 89 PHE A CA 1
ATOM 690 C C . PHE A 1 89 ? 3.524 7.080 -5.149 1.00 98.06 89 PHE A C 1
ATOM 692 O O . PHE A 1 89 ? 2.600 6.887 -4.353 1.00 98.06 89 PHE A O 1
ATOM 699 N N . LYS A 1 90 ? 3.991 8.308 -5.398 1.00 98.25 90 LYS A N 1
ATOM 700 C CA . LYS A 1 90 ? 3.428 9.508 -4.774 1.00 98.25 90 LYS A CA 1
ATOM 701 C C . LYS A 1 90 ? 1.953 9.708 -5.128 1.00 98.25 90 LYS A C 1
ATOM 703 O O . LYS A 1 90 ? 1.152 10.011 -4.244 1.00 98.25 90 LYS A O 1
ATOM 708 N N . LYS A 1 91 ? 1.554 9.492 -6.388 1.00 98.25 91 LYS A N 1
ATOM 709 C CA . LYS A 1 91 ? 0.139 9.545 -6.807 1.00 98.25 91 LYS A CA 1
ATOM 710 C C . LYS A 1 91 ? -0.703 8.483 -6.103 1.00 98.25 91 LYS A C 1
ATOM 712 O O . LYS A 1 91 ? -1.824 8.790 -5.699 1.00 98.25 91 LYS A O 1
ATOM 717 N N . GLN A 1 92 ? -0.182 7.269 -5.928 1.00 98.50 92 GLN A N 1
ATOM 718 C CA . GLN A 1 92 ? -0.878 6.191 -5.216 1.00 98.50 92 GLN A CA 1
ATOM 719 C C . GLN A 1 92 ? -1.129 6.563 -3.746 1.00 98.50 92 GLN A C 1
ATOM 721 O O . GLN A 1 92 ? -2.270 6.508 -3.280 1.00 98.50 92 GLN A O 1
ATOM 726 N N . ILE A 1 93 ? -0.096 7.048 -3.046 1.00 98.56 93 ILE A N 1
ATOM 727 C CA . ILE A 1 93 ? -0.201 7.554 -1.668 1.00 98.56 93 ILE A CA 1
ATOM 728 C C . ILE A 1 93 ? -1.213 8.704 -1.587 1.00 98.56 93 ILE A C 1
ATOM 730 O O . ILE A 1 93 ? -2.109 8.700 -0.739 1.00 98.56 93 ILE A O 1
ATOM 734 N N . TYR A 1 94 ? -1.106 9.675 -2.497 1.00 98.31 94 TYR A N 1
ATOM 735 C CA . TYR A 1 94 ? -2.007 10.820 -2.550 1.00 98.31 94 TYR A CA 1
ATOM 736 C C . TYR A 1 94 ? -3.463 10.401 -2.775 1.00 98.31 94 TYR A C 1
ATOM 738 O O . TYR A 1 94 ? -4.356 10.936 -2.119 1.00 98.31 94 TYR A O 1
ATOM 746 N N . LYS A 1 95 ? -3.724 9.424 -3.650 1.00 98.56 95 LYS A N 1
ATOM 747 C CA . LYS A 1 95 ? -5.078 8.914 -3.913 1.00 98.56 95 LYS A CA 1
ATOM 748 C C . LYS A 1 95 ? -5.711 8.329 -2.646 1.00 98.56 95 LYS A C 1
ATOM 750 O O . LYS A 1 95 ? -6.859 8.649 -2.343 1.00 98.56 95 LYS A O 1
ATOM 755 N N . VAL A 1 96 ? -4.951 7.558 -1.863 1.00 98.62 96 VAL A N 1
ATOM 756 C CA . VAL A 1 96 ? -5.414 7.004 -0.576 1.00 98.62 96 VAL A CA 1
ATOM 757 C C . VAL A 1 96 ? -5.662 8.111 0.457 1.00 98.62 96 VAL A C 1
ATOM 759 O O . VAL A 1 96 ? -6.707 8.116 1.111 1.00 98.62 96 VAL A O 1
ATOM 762 N N . LYS A 1 97 ? -4.767 9.104 0.562 1.00 98.12 97 LYS A N 1
ATOM 763 C CA . LYS A 1 97 ? -4.973 10.274 1.439 1.00 98.12 97 LYS A CA 1
ATOM 764 C C . LYS A 1 97 ? -6.213 11.078 1.044 1.00 98.12 97 LYS A C 1
ATOM 766 O O . LYS A 1 97 ? -7.013 11.432 1.905 1.00 98.12 97 LYS A O 1
ATOM 771 N N . LYS A 1 98 ? -6.400 11.338 -0.254 1.00 98.31 98 LYS A N 1
ATOM 772 C CA . LYS A 1 98 ? -7.551 12.072 -0.804 1.00 98.31 98 LYS A CA 1
ATOM 773 C C . LYS A 1 98 ? -8.871 11.340 -0.561 1.00 98.31 98 LYS A C 1
ATOM 775 O O . LYS A 1 98 ? -9.892 11.991 -0.362 1.00 98.31 98 LYS A O 1
ATOM 780 N N . ALA A 1 99 ? -8.852 10.008 -0.511 1.00 98.25 99 ALA A N 1
ATOM 781 C CA . ALA A 1 99 ? -10.007 9.216 -0.099 1.00 98.25 99 ALA A CA 1
ATOM 782 C C . ALA A 1 99 ? -10.374 9.406 1.389 1.00 98.25 99 ALA A C 1
ATOM 784 O O . ALA A 1 99 ? -11.474 9.026 1.789 1.00 98.25 99 ALA A O 1
ATOM 785 N N . GLY A 1 100 ? -9.519 10.048 2.192 1.00 97.94 100 GLY A N 1
ATOM 786 C CA . GLY A 1 100 ? -9.778 10.418 3.586 1.00 97.94 100 GLY A CA 1
ATOM 787 C C . GLY A 1 100 ? -9.150 9.481 4.619 1.00 97.94 100 GLY A C 1
ATOM 788 O O . GLY A 1 100 ? -9.457 9.601 5.803 1.00 97.94 100 GLY A O 1
ATOM 789 N N . PHE A 1 101 ? -8.284 8.553 4.202 1.00 98.44 101 PHE A N 1
ATOM 790 C CA . PHE A 1 101 ? -7.629 7.621 5.119 1.00 98.44 101 PHE A CA 1
ATOM 791 C C . PHE A 1 101 ? -6.341 8.201 5.704 1.00 98.44 101 PHE A C 1
ATOM 793 O O . PHE A 1 101 ? -5.514 8.793 5.006 1.00 98.44 101 PHE A O 1
ATOM 800 N N . LYS A 1 102 ? -6.126 7.958 6.998 1.00 98.06 102 LYS A N 1
ATOM 801 C CA . LYS A 1 102 ? -4.823 8.137 7.634 1.00 98.06 102 LYS A CA 1
ATOM 802 C C . LYS A 1 102 ? -3.950 6.923 7.334 1.00 98.06 102 LYS A C 1
ATOM 804 O O . LYS A 1 102 ? -4.279 5.809 7.731 1.00 98.06 102 LYS A O 1
ATOM 809 N N . ILE A 1 103 ? -2.808 7.148 6.697 1.00 98.38 103 ILE A N 1
ATOM 810 C CA . ILE A 1 103 ? -1.912 6.049 6.335 1.00 98.38 103 ILE A CA 1
ATOM 811 C C . ILE A 1 103 ? -1.192 5.511 7.576 1.00 98.38 103 ILE A C 1
ATOM 813 O O . ILE A 1 103 ? -0.599 6.283 8.338 1.00 98.38 103 ILE A O 1
ATOM 817 N N . THR A 1 104 ? -1.255 4.194 7.787 1.00 97.38 104 THR A N 1
ATOM 818 C CA . THR A 1 104 ? -0.568 3.503 8.892 1.00 97.38 104 THR A CA 1
ATOM 819 C C . THR A 1 104 ? 0.838 3.072 8.501 1.00 97.38 104 THR A C 1
ATOM 821 O O . THR A 1 104 ? 1.776 3.299 9.267 1.00 97.38 104 THR A O 1
ATOM 824 N N . HIS A 1 105 ? 0.991 2.491 7.314 1.00 98.12 105 HIS A N 1
ATOM 825 C CA . HIS A 1 105 ? 2.251 1.965 6.807 1.00 98.12 105 HIS A CA 1
ATOM 826 C C . HIS A 1 105 ? 2.285 1.932 5.274 1.00 98.12 105 HIS A C 1
ATOM 828 O O . HIS A 1 105 ? 1.259 2.114 4.615 1.00 98.12 105 HIS A O 1
ATOM 834 N N . LEU A 1 106 ? 3.475 1.699 4.722 1.00 98.06 106 LEU A N 1
ATOM 835 C CA . LEU A 1 106 ? 3.676 1.320 3.328 1.00 98.06 106 LEU A CA 1
ATOM 836 C C . LEU A 1 106 ? 4.079 -0.152 3.230 1.00 98.06 106 LEU A C 1
ATOM 838 O O . LEU A 1 106 ? 4.844 -0.671 4.043 1.00 98.06 106 LEU A O 1
ATOM 842 N N . ASP A 1 107 ? 3.609 -0.803 2.187 1.00 97.00 107 ASP A N 1
ATOM 843 C CA . ASP A 1 107 ? 4.151 -2.043 1.656 1.00 97.00 107 ASP A CA 1
ATOM 844 C C . ASP A 1 107 ? 3.964 -2.017 0.133 1.00 97.00 107 ASP A C 1
ATOM 846 O O . ASP A 1 107 ? 3.693 -0.965 -0.454 1.00 97.00 107 ASP A O 1
ATOM 850 N N . SER A 1 108 ? 4.191 -3.136 -0.546 1.00 95.00 108 SER A N 1
ATOM 851 C CA . SER A 1 108 ? 3.951 -3.187 -1.981 1.00 95.00 108 SER A CA 1
ATOM 852 C C . SER A 1 108 ? 3.596 -4.581 -2.449 1.00 95.00 108 SER A C 1
ATOM 854 O O . SER A 1 108 ? 4.111 -5.570 -1.908 1.00 95.00 108 SER A O 1
ATOM 856 N N . HIS A 1 109 ? 2.836 -4.629 -3.538 1.00 91.81 109 HIS A N 1
ATOM 857 C CA . HIS A 1 109 ? 2.558 -5.841 -4.282 1.00 91.81 109 HIS A CA 1
ATOM 858 C C . HIS A 1 109 ? 3.884 -6.518 -4.635 1.00 91.81 109 HIS A C 1
ATOM 860 O O . HIS A 1 109 ? 4.829 -5.867 -5.095 1.00 91.81 109 HIS A O 1
ATOM 866 N N . GLN A 1 110 ? 3.995 -7.806 -4.301 1.00 87.06 110 GLN A N 1
ATOM 867 C CA . GLN A 1 110 ? 5.183 -8.642 -4.534 1.00 87.06 110 GLN A CA 1
ATOM 868 C C . GLN A 1 110 ? 6.505 -8.089 -3.959 1.00 87.06 110 GLN A C 1
ATOM 870 O O . GLN A 1 110 ? 7.587 -8.419 -4.451 1.00 87.06 110 GLN A O 1
ATOM 875 N N . HIS A 1 111 ? 6.431 -7.248 -2.923 1.00 88.50 111 HIS A N 1
ATOM 876 C CA . HIS A 1 111 ? 7.581 -6.707 -2.186 1.00 88.50 111 HIS A CA 1
ATOM 877 C C . HIS A 1 111 ? 8.586 -5.880 -3.008 1.00 88.50 111 HIS A C 1
ATOM 879 O O . HIS A 1 111 ? 9.721 -5.673 -2.585 1.00 88.50 111 HIS A O 1
ATOM 885 N N . VAL A 1 112 ? 8.165 -5.336 -4.151 1.00 89.00 112 VAL A N 1
ATOM 886 C CA . VAL A 1 112 ? 8.948 -4.403 -4.984 1.00 89.00 112 VAL A CA 1
ATOM 887 C C . VAL A 1 112 ? 9.604 -3.265 -4.181 1.00 89.00 112 VAL A C 1
ATOM 889 O O . VAL A 1 112 ? 10.727 -2.870 -4.492 1.00 89.00 112 VAL A O 1
ATOM 892 N N . HIS A 1 113 ? 8.957 -2.775 -3.117 1.00 91.62 113 HIS A N 1
ATOM 893 C CA . HIS A 1 113 ? 9.494 -1.740 -2.225 1.00 91.62 113 HIS A CA 1
ATOM 894 C C . HIS A 1 113 ? 10.837 -2.096 -1.573 1.00 91.62 113 HIS A C 1
ATOM 896 O O . HIS A 1 113 ? 11.542 -1.196 -1.137 1.00 91.62 113 HIS A O 1
ATOM 902 N N . MET A 1 114 ? 11.216 -3.373 -1.517 1.00 89.19 114 MET A N 1
ATOM 903 C CA . MET A 1 114 ? 12.475 -3.818 -0.915 1.00 89.19 114 MET A CA 1
ATOM 904 C C . MET A 1 114 ? 13.630 -3.931 -1.916 1.00 89.19 114 MET A C 1
ATOM 906 O O . MET A 1 114 ? 14.750 -4.251 -1.522 1.00 89.19 114 MET A O 1
ATOM 910 N N . VAL A 1 115 ? 13.416 -3.656 -3.204 1.00 86.94 115 VAL A N 1
ATOM 911 C CA . VAL A 1 115 ? 14.524 -3.550 -4.166 1.00 86.94 115 VAL A CA 1
ATOM 912 C C . VAL A 1 115 ? 15.398 -2.348 -3.774 1.00 86.94 115 VAL A C 1
ATOM 914 O O . VAL A 1 115 ? 14.846 -1.264 -3.629 1.00 86.94 115 VAL A O 1
ATOM 917 N N . PRO A 1 116 ? 16.737 -2.457 -3.645 1.00 84.62 116 PRO A N 1
ATOM 918 C CA . PRO A 1 116 ? 17.571 -1.417 -3.022 1.00 84.62 116 PRO A CA 1
ATOM 919 C C . PRO A 1 116 ? 17.361 0.025 -3.511 1.00 84.62 116 PRO A C 1
ATOM 921 O O . PRO A 1 116 ? 17.310 0.946 -2.698 1.00 84.62 116 PRO A O 1
ATOM 924 N N . GLY A 1 117 ? 17.230 0.242 -4.824 1.00 87.75 117 GLY A N 1
ATOM 925 C CA . GLY A 1 117 ? 16.970 1.580 -5.370 1.00 87.75 117 GLY A CA 1
ATOM 926 C C . GLY A 1 117 ? 15.547 2.069 -5.090 1.00 87.75 117 GLY A C 1
ATOM 927 O O . GLY A 1 117 ? 15.355 3.231 -4.750 1.00 87.75 117 GLY A O 1
ATOM 928 N N . ILE A 1 118 ? 14.565 1.169 -5.146 1.00 92.06 118 ILE A N 1
ATOM 929 C CA . ILE A 1 118 ? 13.157 1.461 -4.847 1.00 92.06 118 ILE A CA 1
ATOM 930 C C . ILE A 1 118 ? 12.960 1.697 -3.347 1.00 92.06 118 ILE A C 1
ATOM 932 O O . ILE A 1 118 ? 12.245 2.612 -2.961 1.00 92.06 118 ILE A O 1
ATOM 936 N N . PHE A 1 119 ? 13.650 0.948 -2.489 1.00 92.62 119 PHE A N 1
ATOM 937 C CA . PHE A 1 119 ? 13.595 1.126 -1.043 1.00 92.62 119 PHE A CA 1
ATOM 938 C C . PHE A 1 119 ? 14.027 2.536 -0.630 1.00 92.62 119 PHE A C 1
ATOM 940 O O . PHE A 1 119 ? 13.376 3.161 0.204 1.00 92.62 119 PHE A O 1
ATOM 947 N N . ARG A 1 120 ? 15.071 3.087 -1.267 1.00 91.69 120 ARG A N 1
ATOM 948 C CA . ARG A 1 120 ? 15.483 4.484 -1.049 1.00 91.69 120 ARG A CA 1
ATOM 949 C C . ARG A 1 120 ? 14.369 5.466 -1.417 1.00 91.69 120 ARG A C 1
ATOM 951 O O . ARG A 1 120 ? 14.046 6.320 -0.597 1.00 91.69 120 ARG A O 1
ATOM 958 N N . MET A 1 121 ? 13.736 5.280 -2.578 1.00 94.94 121 MET A N 1
ATOM 959 C CA . MET A 1 121 ? 12.583 6.087 -3.007 1.00 94.94 121 MET A CA 1
ATOM 960 C C . MET A 1 121 ? 11.427 6.005 -1.999 1.00 94.94 121 MET A C 1
ATOM 962 O O . MET A 1 121 ? 10.826 7.014 -1.646 1.00 94.94 121 MET A O 1
ATOM 966 N N . VAL A 1 122 ? 11.127 4.804 -1.495 1.00 96.06 122 VAL A N 1
ATOM 967 C CA . VAL A 1 122 ? 10.066 4.587 -0.502 1.00 96.06 122 VAL A CA 1
ATOM 968 C C . VAL A 1 122 ? 10.392 5.297 0.812 1.00 96.06 122 VAL A C 1
ATOM 970 O O . VAL A 1 122 ? 9.522 5.958 1.370 1.00 96.06 122 VAL A O 1
ATOM 973 N N . VAL A 1 123 ? 11.640 5.240 1.285 1.00 95.12 123 VAL A N 1
ATOM 974 C CA . VAL A 1 123 ? 12.079 5.971 2.486 1.00 95.12 123 VAL A CA 1
ATOM 975 C C . VAL A 1 123 ? 11.968 7.489 2.302 1.00 95.12 123 VAL A C 1
ATOM 977 O O . VAL A 1 123 ? 11.599 8.193 3.243 1.00 95.12 123 VAL A O 1
ATOM 980 N N . GLU A 1 124 ? 12.271 8.011 1.115 1.00 96.56 124 GLU A N 1
ATOM 981 C CA . GLU A 1 124 ? 12.089 9.432 0.789 1.00 96.56 124 GLU A CA 1
ATOM 982 C C . GLU A 1 124 ? 10.606 9.827 0.822 1.00 96.56 124 GLU A C 1
ATOM 984 O O . GLU A 1 124 ? 10.244 10.757 1.546 1.00 96.56 124 GLU A O 1
ATOM 989 N N . LEU A 1 125 ? 9.732 9.049 0.174 1.00 97.31 125 LEU A N 1
ATOM 990 C CA . LEU A 1 125 ? 8.280 9.257 0.222 1.00 97.31 125 LEU A CA 1
ATOM 991 C C . LEU A 1 125 ? 7.732 9.189 1.648 1.00 97.31 125 LEU A C 1
ATOM 993 O O . LEU A 1 125 ? 6.896 10.002 2.029 1.00 97.31 125 LEU A O 1
ATOM 997 N N . MET A 1 126 ? 8.213 8.254 2.470 1.00 97.38 126 MET A N 1
ATOM 998 C CA . MET A 1 126 ? 7.823 8.161 3.878 1.00 97.38 126 MET A CA 1
ATOM 999 C C . MET A 1 126 ? 8.131 9.449 4.644 1.00 97.38 126 MET A C 1
ATOM 1001 O O . MET A 1 126 ? 7.293 9.909 5.423 1.00 97.38 126 MET A O 1
ATOM 1005 N N . LYS A 1 127 ? 9.308 10.046 4.413 1.00 96.81 127 LYS A N 1
ATOM 1006 C CA . LYS A 1 127 ? 9.700 11.319 5.033 1.00 96.81 127 LYS A CA 1
ATOM 1007 C C . LYS A 1 127 ? 8.824 12.469 4.542 1.00 96.81 127 LYS A C 1
ATOM 1009 O O . LYS A 1 127 ? 8.314 13.213 5.374 1.00 96.81 127 LYS A O 1
ATOM 1014 N N . GLU A 1 128 ? 8.626 12.592 3.228 1.00 96.75 128 GLU A N 1
ATOM 1015 C CA . GLU A 1 128 ? 7.796 13.649 2.632 1.00 96.75 128 GLU A CA 1
ATOM 1016 C C . GLU A 1 128 ? 6.338 13.578 3.098 1.00 96.75 128 GLU A C 1
ATOM 1018 O O . GLU A 1 128 ? 5.720 14.589 3.422 1.00 96.75 128 GLU A O 1
ATOM 1023 N N . GLU A 1 129 ? 5.784 12.369 3.151 1.00 96.19 129 GLU A N 1
ATOM 1024 C CA . GLU A 1 129 ? 4.362 12.140 3.393 1.00 96.19 129 GLU A CA 1
ATOM 1025 C C . GLU A 1 129 ? 4.035 11.921 4.880 1.00 96.19 129 GLU A C 1
ATOM 1027 O O . GLU A 1 129 ? 2.858 11.760 5.228 1.00 96.19 129 GLU A O 1
ATOM 1032 N N . GLY A 1 130 ? 5.049 11.920 5.755 1.00 95.88 130 GLY A N 1
ATOM 1033 C CA . GLY A 1 130 ? 4.916 11.744 7.203 1.00 95.88 130 GLY A CA 1
ATOM 1034 C C . GLY A 1 130 ? 4.522 10.326 7.637 1.00 95.88 130 GLY A C 1
ATOM 1035 O O . GLY A 1 130 ? 3.860 10.158 8.666 1.00 95.88 130 GLY A O 1
ATOM 1036 N N . ILE A 1 131 ? 4.893 9.304 6.860 1.00 96.94 131 ILE A N 1
ATOM 1037 C CA . ILE A 1 131 ? 4.554 7.895 7.105 1.00 96.94 131 ILE A CA 1
ATOM 1038 C C . ILE A 1 131 ? 5.696 7.222 7.869 1.00 96.94 131 ILE A C 1
ATOM 1040 O O . ILE A 1 131 ? 6.858 7.312 7.490 1.00 96.94 131 ILE A O 1
ATOM 1044 N N . LYS A 1 132 ? 5.373 6.542 8.973 1.00 94.00 132 LYS A N 1
ATOM 1045 C CA . LYS A 1 132 ? 6.387 6.059 9.930 1.00 94.00 132 LYS A CA 1
ATOM 1046 C C . LYS A 1 132 ? 6.843 4.623 9.709 1.00 94.00 132 LYS A C 1
ATOM 1048 O O . LYS A 1 132 ? 7.930 4.270 10.153 1.00 94.00 132 LYS A O 1
ATOM 1053 N N . TYR A 1 133 ? 6.012 3.799 9.083 1.00 96.06 133 TYR A N 1
ATOM 1054 C CA . TYR A 1 133 ? 6.231 2.359 9.013 1.00 96.06 133 TYR A CA 1
ATOM 1055 C C . TYR A 1 133 ? 6.246 1.886 7.563 1.00 96.06 133 TYR A C 1
ATOM 1057 O O . TYR A 1 133 ? 5.413 2.303 6.763 1.00 96.06 133 TYR A O 1
ATOM 1065 N N . VAL A 1 134 ? 7.188 1.001 7.251 1.00 95.38 134 VAL A N 1
ATOM 1066 C CA . VAL A 1 134 ? 7.237 0.222 6.013 1.00 95.38 134 VAL A CA 1
ATOM 1067 C C . VAL A 1 134 ? 7.424 -1.242 6.383 1.00 95.38 134 VAL A C 1
ATOM 1069 O O . VAL A 1 134 ? 8.138 -1.548 7.343 1.00 95.38 134 VAL A O 1
ATOM 1072 N N . ARG A 1 135 ? 6.747 -2.148 5.678 1.00 93.56 135 ARG A N 1
ATOM 1073 C CA . ARG A 1 135 ? 6.877 -3.587 5.920 1.00 93.56 135 ARG A CA 1
ATOM 1074 C C . ARG A 1 135 ? 8.287 -4.052 5.546 1.00 93.56 135 ARG A C 1
ATOM 1076 O O . ARG A 1 135 ? 8.790 -3.709 4.489 1.00 93.56 135 ARG A O 1
ATOM 1083 N N . PHE A 1 136 ? 8.907 -4.862 6.401 1.00 88.94 136 PHE A N 1
ATOM 1084 C CA . PHE A 1 136 ? 10.111 -5.624 6.057 1.00 88.94 136 PHE A CA 1
ATOM 1085 C C . PHE A 1 136 ? 9.734 -7.106 5.962 1.00 88.94 136 PHE A C 1
ATOM 1087 O O . PHE A 1 136 ? 9.430 -7.714 6.993 1.00 88.94 136 PHE A O 1
ATOM 1094 N N . PRO A 1 137 ? 9.708 -7.703 4.760 1.00 80.69 137 PRO A N 1
ATOM 1095 C CA . PRO A 1 137 ? 9.445 -9.123 4.607 1.00 80.69 137 PRO A CA 1
ATOM 1096 C C . PRO A 1 137 ? 10.650 -9.937 5.094 1.00 80.69 137 PRO A C 1
ATOM 1098 O O . PRO A 1 137 ? 11.792 -9.720 4.688 1.00 80.69 137 PRO A O 1
ATOM 1101 N N . LEU A 1 138 ? 10.390 -10.910 5.965 1.00 70.75 138 LEU A N 1
ATOM 1102 C CA . LEU A 1 138 ? 11.373 -11.909 6.381 1.00 70.75 138 LEU A CA 1
ATOM 1103 C C . LEU A 1 138 ? 11.146 -13.191 5.579 1.00 70.75 138 LEU A C 1
ATOM 1105 O O . LEU A 1 138 ? 10.554 -14.151 6.070 1.00 70.75 138 LEU A O 1
ATOM 1109 N N . GLU A 1 139 ? 11.613 -13.205 4.334 1.00 63.44 139 GLU A N 1
ATOM 1110 C CA . GLU A 1 139 ? 11.591 -14.409 3.503 1.00 63.44 139 GLU A CA 1
ATOM 1111 C C . GLU A 1 139 ? 12.871 -15.232 3.710 1.00 63.44 139 GLU A C 1
ATOM 1113 O O . GLU A 1 139 ? 13.991 -14.712 3.695 1.00 63.44 139 GLU A O 1
ATOM 1118 N N . ARG A 1 140 ? 12.725 -16.547 3.909 1.00 58.50 140 ARG A N 1
ATOM 1119 C CA . ARG A 1 140 ? 13.870 -17.466 3.911 1.00 58.50 140 ARG A CA 1
ATOM 1120 C C . ARG A 1 140 ? 14.271 -17.741 2.463 1.00 58.50 140 ARG A C 1
ATOM 1122 O O . ARG A 1 140 ? 13.441 -18.164 1.668 1.00 58.50 140 ARG A O 1
ATOM 1129 N N . LEU A 1 141 ? 15.546 -17.539 2.131 1.00 58.38 141 LEU A N 1
ATOM 1130 C CA . LEU A 1 141 ? 16.084 -17.899 0.818 1.00 58.38 141 LEU A CA 1
ATOM 1131 C C . LEU A 1 141 ? 16.005 -19.420 0.625 1.00 58.38 141 LEU A C 1
ATOM 1133 O O . LEU A 1 141 ? 16.781 -20.163 1.227 1.00 58.38 141 LEU A O 1
ATOM 1137 N N . ASN A 1 142 ? 15.098 -19.881 -0.234 1.00 55.84 142 ASN A N 1
ATOM 1138 C CA . ASN A 1 142 ? 15.028 -21.281 -0.642 1.00 55.84 142 ASN A CA 1
ATOM 1139 C C . ASN A 1 142 ? 15.888 -21.500 -1.892 1.00 55.84 142 ASN A C 1
ATOM 1141 O O . ASN A 1 142 ? 15.553 -21.069 -2.993 1.00 55.84 142 ASN A O 1
ATOM 1145 N N . PHE A 1 143 ? 17.018 -22.195 -1.733 1.00 53.09 143 PHE A N 1
ATOM 1146 C CA . PHE A 1 143 ? 17.953 -22.475 -2.831 1.00 53.09 143 PHE A CA 1
ATOM 1147 C C . PHE A 1 143 ? 17.347 -23.326 -3.962 1.00 53.09 143 PHE A C 1
ATOM 1149 O O . PHE A 1 143 ? 17.797 -23.222 -5.103 1.00 53.09 143 PHE A O 1
ATOM 1156 N N . SER A 1 144 ? 16.314 -24.124 -3.678 1.00 56.50 144 SER A N 1
ATOM 1157 C CA . SER A 1 144 ? 15.614 -24.956 -4.666 1.00 56.50 144 SER A CA 1
ATOM 1158 C C . SER A 1 144 ? 14.787 -24.153 -5.680 1.00 56.50 144 SER A C 1
ATOM 1160 O O . SER A 1 144 ? 14.582 -24.626 -6.796 1.00 56.50 144 SER A O 1
ATOM 1162 N N . GLU A 1 145 ? 14.366 -22.923 -5.359 1.00 57.44 145 GLU A N 1
ATOM 1163 C CA . GLU A 1 145 ? 13.594 -22.068 -6.279 1.00 57.44 145 GLU A CA 1
ATOM 1164 C C . GLU A 1 145 ? 14.416 -21.579 -7.477 1.00 57.44 145 GLU A C 1
ATOM 1166 O O . GLU A 1 145 ? 13.850 -21.277 -8.527 1.00 57.44 145 GLU A O 1
ATOM 1171 N N . LYS A 1 146 ? 15.752 -21.547 -7.365 1.00 55.78 146 LYS A N 1
ATOM 1172 C CA . LYS A 1 146 ? 16.657 -21.062 -8.419 1.00 55.78 146 LYS A CA 1
ATOM 1173 C C . LYS A 1 146 ? 16.472 -21.791 -9.753 1.00 55.78 146 LYS A C 1
ATOM 1175 O O . LYS A 1 146 ? 16.552 -21.163 -10.804 1.00 55.78 146 LYS A O 1
ATOM 1180 N N . LEU A 1 147 ? 16.248 -23.106 -9.698 1.00 55.12 147 LEU A N 1
ATOM 1181 C CA . LEU A 1 147 ? 16.090 -23.964 -10.877 1.00 55.12 147 LEU A CA 1
ATOM 1182 C C . LEU A 1 147 ? 14.720 -23.798 -11.552 1.00 55.12 147 LEU A C 1
ATOM 1184 O O . LEU A 1 147 ? 14.623 -23.967 -12.761 1.00 55.12 147 LEU A O 1
ATOM 1188 N N . LEU A 1 148 ? 13.681 -23.449 -10.787 1.00 59.25 148 LEU A N 1
ATOM 1189 C CA . LEU A 1 148 ? 12.296 -23.363 -11.267 1.00 59.25 148 LEU A CA 1
ATOM 1190 C C . LEU A 1 148 ? 11.881 -21.932 -11.645 1.00 59.25 148 LEU A C 1
ATOM 1192 O O . LEU A 1 148 ? 11.090 -21.738 -12.564 1.00 59.25 148 LEU A O 1
ATOM 1196 N N . ASN A 1 149 ? 12.406 -20.919 -10.948 1.00 66.69 149 ASN A N 1
ATOM 1197 C CA . ASN A 1 149 ? 12.101 -19.510 -11.185 1.00 66.69 149 ASN A CA 1
ATOM 1198 C C . ASN A 1 149 ? 13.328 -18.620 -10.893 1.00 66.69 149 ASN A C 1
ATOM 1200 O O . ASN A 1 149 ? 13.406 -17.984 -9.836 1.00 66.69 149 ASN A O 1
ATOM 1204 N N . PRO A 1 150 ? 14.287 -18.525 -11.830 1.00 66.50 150 PRO A N 1
ATOM 1205 C CA . PRO A 1 150 ? 15.533 -17.787 -11.618 1.00 66.50 150 PRO A CA 1
ATOM 1206 C C . PRO A 1 150 ? 15.311 -16.285 -11.377 1.00 66.50 150 PRO A C 1
ATOM 1208 O O . PRO A 1 150 ? 16.057 -15.670 -10.617 1.00 66.50 150 PRO A O 1
ATOM 1211 N N . ILE A 1 151 ? 14.260 -15.702 -11.966 1.00 66.44 151 ILE A N 1
ATOM 1212 C CA . ILE A 1 151 ? 13.898 -14.287 -11.780 1.00 66.44 151 ILE A CA 1
ATOM 1213 C C . ILE A 1 151 ? 13.342 -14.054 -10.367 1.00 66.44 151 ILE A C 1
ATOM 1215 O O . ILE A 1 151 ? 13.740 -13.101 -9.698 1.00 66.44 151 ILE A O 1
ATOM 1219 N N . GLY A 1 152 ? 12.458 -14.935 -9.886 1.00 65.00 152 GLY A N 1
ATOM 1220 C CA . GLY A 1 152 ? 11.950 -14.891 -8.510 1.00 65.00 152 GLY A CA 1
ATOM 1221 C C . GLY A 1 152 ? 13.049 -15.123 -7.469 1.00 65.00 152 GLY A C 1
ATOM 1222 O O . GLY A 1 152 ? 13.100 -14.432 -6.455 1.00 65.00 152 GLY A O 1
ATOM 1223 N N . TRP A 1 153 ? 13.994 -16.020 -7.753 1.00 69.38 153 TRP A N 1
ATOM 1224 C CA . TRP A 1 153 ? 15.145 -16.260 -6.881 1.00 69.38 153 TRP A CA 1
ATOM 1225 C C . TRP A 1 153 ? 16.083 -15.045 -6.799 1.00 69.38 153 TRP A C 1
ATOM 1227 O O . TRP A 1 153 ? 16.484 -14.649 -5.703 1.00 69.38 153 TRP A O 1
ATOM 1237 N N . LEU A 1 154 ? 16.386 -14.401 -7.935 1.00 68.12 154 LEU A N 1
ATOM 1238 C CA . LEU A 1 154 ? 17.178 -13.166 -7.962 1.00 68.12 154 LEU A CA 1
ATOM 1239 C C . LEU A 1 154 ? 16.479 -12.030 -7.204 1.00 68.12 154 LEU A C 1
ATOM 1241 O O . LEU A 1 154 ? 17.139 -11.312 -6.452 1.00 68.12 154 LEU A O 1
ATOM 1245 N N . ARG A 1 155 ? 15.150 -11.900 -7.341 1.00 68.56 155 ARG A N 1
ATOM 1246 C CA . ARG A 1 155 ? 14.346 -10.998 -6.504 1.00 68.56 155 ARG A CA 1
ATOM 1247 C C . ARG A 1 155 ? 14.612 -11.286 -5.031 1.00 68.56 155 ARG A C 1
ATOM 1249 O O . ARG A 1 155 ? 15.067 -10.386 -4.340 1.00 68.56 155 ARG A O 1
ATOM 1256 N N . ASN A 1 156 ? 14.379 -12.513 -4.565 1.00 67.94 156 ASN A N 1
ATOM 1257 C CA . ASN A 1 156 ? 14.489 -12.867 -3.144 1.00 67.94 156 ASN A CA 1
ATOM 1258 C C . ASN A 1 156 ? 15.884 -12.560 -2.575 1.00 67.94 156 ASN A C 1
A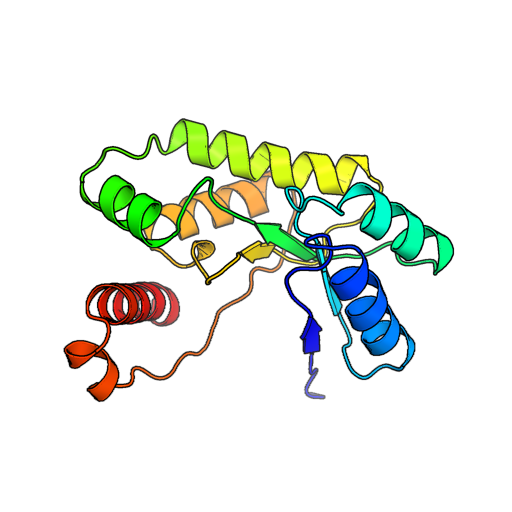TOM 1260 O O . ASN A 1 156 ? 15.997 -12.071 -1.452 1.00 67.94 156 ASN A O 1
ATOM 1264 N N . ILE A 1 157 ? 16.946 -12.755 -3.366 1.00 69.19 157 ILE A N 1
ATOM 1265 C CA . ILE A 1 157 ? 18.301 -12.320 -2.994 1.00 69.19 157 ILE A CA 1
ATOM 1266 C C . ILE A 1 157 ? 18.352 -10.809 -2.783 1.00 69.19 157 ILE A C 1
ATOM 1268 O O . ILE A 1 157 ? 18.833 -10.361 -1.747 1.00 69.19 157 ILE A O 1
ATOM 1272 N N . LEU A 1 158 ? 17.849 -10.019 -3.727 1.00 68.00 158 LEU A N 1
ATOM 1273 C CA . LEU A 1 158 ? 17.876 -8.561 -3.630 1.00 68.00 158 LEU A CA 1
ATOM 1274 C C . LEU A 1 158 ? 17.017 -8.031 -2.478 1.00 68.00 158 LEU A C 1
ATOM 1276 O O . LEU A 1 158 ? 17.460 -7.116 -1.789 1.00 68.00 158 LEU A O 1
ATOM 1280 N N . LEU A 1 159 ? 15.853 -8.642 -2.222 1.00 66.81 159 LEU A N 1
ATOM 1281 C CA . LEU A 1 159 ? 15.044 -8.362 -1.027 1.00 66.81 159 LEU A CA 1
ATOM 1282 C C . LEU A 1 159 ? 15.851 -8.668 0.245 1.00 66.81 159 LEU A C 1
ATOM 1284 O O . LEU A 1 159 ? 15.825 -7.912 1.210 1.00 66.81 159 LEU A O 1
ATOM 1288 N N . SER A 1 160 ? 16.626 -9.757 0.249 1.00 64.94 160 SER A N 1
ATOM 1289 C CA . SER A 1 160 ? 17.447 -10.118 1.408 1.00 64.94 160 SER A CA 1
ATOM 1290 C C . SER A 1 160 ? 18.614 -9.155 1.660 1.00 64.94 160 SER A C 1
ATOM 1292 O O . SER A 1 160 ? 19.061 -9.051 2.800 1.00 64.94 160 SER A O 1
ATOM 1294 N N . LEU A 1 161 ? 19.100 -8.439 0.636 1.00 66.88 161 LEU A N 1
ATOM 1295 C CA . LEU A 1 161 ? 20.183 -7.460 0.784 1.00 66.88 161 LEU A CA 1
ATOM 1296 C C . LEU A 1 161 ? 19.719 -6.198 1.516 1.00 66.88 161 LEU A C 1
ATOM 1298 O O . LEU A 1 161 ? 20.478 -5.658 2.315 1.00 66.88 161 LEU A O 1
ATOM 1302 N N . THR A 1 162 ? 18.486 -5.743 1.284 1.00 67.00 162 THR A N 1
ATOM 1303 C CA . THR A 1 162 ? 17.894 -4.634 2.050 1.00 67.00 162 THR A CA 1
ATOM 1304 C C . THR A 1 162 ? 17.475 -5.075 3.447 1.00 67.00 162 THR A C 1
ATOM 1306 O O . THR A 1 162 ? 17.653 -4.312 4.388 1.00 67.00 162 THR A O 1
ATOM 1309 N N . CYS A 1 163 ? 17.020 -6.322 3.616 1.00 57.31 163 CYS A N 1
ATOM 1310 C CA . CYS A 1 163 ? 16.683 -6.899 4.923 1.00 57.31 163 CYS A CA 1
ATOM 1311 C C . CYS A 1 163 ? 17.874 -7.138 5.874 1.00 57.31 163 CYS A C 1
ATOM 1313 O O . CYS A 1 163 ? 17.645 -7.434 7.046 1.00 57.31 163 CYS A O 1
ATOM 1315 N N . ARG A 1 164 ? 19.124 -7.061 5.395 1.00 52.75 164 ARG A N 1
ATOM 1316 C CA . ARG A 1 164 ? 20.347 -7.372 6.170 1.00 52.75 164 ARG A CA 1
ATOM 1317 C C . ARG A 1 164 ? 21.291 -6.181 6.391 1.00 52.75 164 ARG A C 1
ATOM 1319 O O . ARG A 1 164 ? 22.344 -6.387 6.992 1.00 52.75 164 ARG A O 1
ATOM 1326 N N . ALA A 1 165 ? 20.949 -4.996 5.887 1.00 42.16 165 ALA A N 1
ATOM 1327 C CA . ALA A 1 165 ? 21.700 -3.754 6.094 1.00 42.16 165 ALA A CA 1
ATOM 1328 C C . ALA A 1 165 ? 21.181 -3.002 7.327 1.00 42.16 165 ALA A C 1
ATOM 1330 O O . ALA A 1 165 ? 22.019 -2.380 8.015 1.00 42.16 165 ALA A O 1
#

Radius of gyration: 16.29 Å; chains: 1; bounding box: 41×39×46 Å

Organism: NCBI:txid412755

InterPro domains:
  IPR006879 Carbohydrate deacetylase YdjC-like [PF04794] (4-142)
  IPR006879 Carbohydrate deacetylase YdjC-like [PTHR31609] (3-63)
  IPR011330 Glycoside hydrolase/deacetylase, beta/alpha-barrel [SSF88713] (1-145)